Protein AF-A0A0D6EQM5-F1 (afdb_monomer)

Sequence (135 aa):
MRLTLDVRPPLPPLACYARQADRFPFVVQINTDLLDLQKETSFSLALASSLEADSGAKEAGAGAGAGGWRADIEGGLADDWEYVMYGKVYKFDEGTADDVTAYVSFGGLLMALTGSYRHVSGITVGEYIYLLVRR

Secondary structure (DSSP, 8-state):
--EE---PSSPPTTEEEE---SSS-EEEEEETTTS---TT-EEEEEEES--S-S--------STTTSPPPS--TTSGGGG-SEEEEEEEEEEEE-SSSEEEEEEEETTEEEEEEEEHHHHTT--TT-EEEEEEE-

InterPro domains:
  IPR005570 DNA-directed RNA polymerases I, II, and III subunit RPABC3 [PF03870] (23-135)
  IPR005570 DNA-directed RNA polymerases I, II, and III subunit RPABC3 [PIRSF000779] (26-135)
  IPR005570 DNA-directed RNA polymerases I, II, and III subunit RPABC3 [PTHR10917] (26-135)
  IPR005570 DNA-directed RNA polymerases I, II, and III subunit RPABC3 [SM00658] (1-135)
  IPR012340 Nucleic acid-binding, OB-fold [G3DSA:2.40.50.140] (14-135)
  IPR012340 Nucleic acid-binding, OB-fold [SSF50249] (18-135)

Mean predicted aligned error: 10.74 Å

Structure (mmCIF, N/CA/C/O backbone):
data_AF-A0A0D6EQM5-F1
#
_entry.id   AF-A0A0D6EQM5-F1
#
loop_
_atom_site.group_PDB
_atom_site.id
_atom_site.type_symbol
_atom_site.label_atom_id
_atom_site.label_alt_id
_atom_site.label_comp_id
_atom_site.label_asym_id
_atom_site.label_entity_id
_atom_site.label_seq_id
_atom_site.pdbx_PDB_ins_code
_atom_site.Cartn_x
_atom_site.Cartn_y
_atom_site.Cartn_z
_atom_site.occupancy
_atom_site.B_iso_or_equiv
_atom_site.auth_seq_id
_atom_site.auth_comp_id
_atom_site.auth_asym_id
_atom_site.auth_atom_id
_atom_site.pdbx_PDB_model_num
ATOM 1 N N . MET A 1 1 ? -9.637 -0.431 -10.054 1.00 48.91 1 MET A N 1
ATOM 2 C CA . MET A 1 1 ? -10.097 0.789 -9.351 1.00 48.91 1 MET A CA 1
ATOM 3 C C . MET A 1 1 ? -9.224 1.931 -9.850 1.00 48.91 1 MET A C 1
ATOM 5 O O . MET A 1 1 ? -8.016 1.767 -9.809 1.00 48.91 1 MET A O 1
ATOM 9 N N . ARG A 1 2 ? -9.789 3.002 -10.423 1.00 49.09 2 ARG A N 1
ATOM 10 C CA . ARG A 1 2 ? -8.999 4.118 -10.977 1.00 49.09 2 ARG A CA 1
ATOM 11 C C . ARG A 1 2 ? -8.693 5.102 -9.851 1.00 49.09 2 ARG A C 1
ATOM 13 O O . ARG A 1 2 ? -9.634 5.583 -9.223 1.00 49.09 2 ARG A O 1
ATOM 20 N N . LEU A 1 3 ? -7.415 5.339 -9.573 1.00 56.06 3 LEU A N 1
ATOM 21 C CA . LEU A 1 3 ? -6.961 6.164 -8.453 1.00 56.06 3 LEU A CA 1
ATOM 22 C C . LEU A 1 3 ? -6.331 7.452 -8.973 1.00 56.06 3 LEU A C 1
ATOM 24 O O . LEU A 1 3 ? -5.662 7.428 -10.005 1.00 56.06 3 LEU A O 1
ATOM 28 N N . THR A 1 4 ? -6.548 8.559 -8.266 1.00 54.56 4 THR A N 1
ATOM 29 C CA . THR A 1 4 ? -5.945 9.857 -8.597 1.00 54.56 4 THR A CA 1
ATOM 30 C C . THR A 1 4 ? -4.813 10.152 -7.616 1.00 54.56 4 THR A C 1
ATOM 32 O O . THR A 1 4 ? -5.006 10.091 -6.405 1.00 54.56 4 THR A O 1
ATOM 35 N N . LEU A 1 5 ? -3.619 10.456 -8.124 1.00 56.12 5 LEU A N 1
ATOM 36 C CA . LEU A 1 5 ? -2.437 10.769 -7.318 1.00 56.12 5 LEU A CA 1
ATOM 37 C C . LEU A 1 5 ? -2.449 12.246 -6.859 1.00 56.12 5 LEU A C 1
ATOM 39 O O . LEU A 1 5 ? -2.320 13.140 -7.694 1.00 56.12 5 LEU A O 1
ATOM 43 N N . ASP A 1 6 ? -2.549 12.511 -5.550 1.00 56.56 6 ASP A N 1
ATOM 44 C CA . ASP A 1 6 ? -2.337 13.845 -4.947 1.00 56.56 6 ASP A CA 1
ATOM 45 C C . ASP A 1 6 ? -0.972 13.909 -4.241 1.00 56.56 6 ASP A C 1
ATOM 47 O O . ASP A 1 6 ? -0.800 13.361 -3.152 1.00 56.56 6 ASP A O 1
ATOM 51 N N . VAL A 1 7 ? 0.004 14.580 -4.860 1.00 55.81 7 VAL A N 1
ATOM 52 C CA . VAL A 1 7 ? 1.376 14.714 -4.340 1.00 55.81 7 VAL A CA 1
ATOM 53 C C . VAL A 1 7 ? 1.489 15.988 -3.494 1.00 55.81 7 VAL A C 1
ATOM 55 O O . VAL A 1 7 ? 1.614 17.087 -4.043 1.00 55.81 7 VAL A O 1
ATOM 58 N N . ARG A 1 8 ? 1.501 15.860 -2.158 1.00 49.28 8 ARG A N 1
ATOM 59 C CA . ARG A 1 8 ? 1.702 16.999 -1.236 1.00 49.28 8 ARG A CA 1
ATOM 60 C C . ARG A 1 8 ? 3.158 17.155 -0.767 1.00 49.28 8 ARG A C 1
ATOM 62 O O . ARG A 1 8 ? 3.732 16.182 -0.291 1.00 49.28 8 ARG A O 1
ATOM 69 N N . PRO A 1 9 ? 3.742 18.368 -0.799 1.00 46.88 9 PRO A N 1
ATOM 70 C CA . PRO A 1 9 ? 4.984 18.686 -0.082 1.00 46.88 9 PRO A CA 1
ATOM 71 C C . PRO A 1 9 ? 4.736 18.875 1.436 1.00 46.88 9 PRO A C 1
ATOM 73 O O . PRO A 1 9 ? 3.603 19.191 1.811 1.00 46.88 9 PRO A O 1
ATOM 76 N N . PRO A 1 10 ? 5.753 18.763 2.323 1.00 49.53 10 PRO A N 1
ATOM 77 C CA . PRO A 1 10 ? 7.165 18.463 2.071 1.00 49.53 10 PRO A CA 1
ATOM 78 C C . PRO A 1 10 ? 7.443 16.950 2.138 1.00 49.53 10 PRO A C 1
ATOM 80 O O . PRO A 1 10 ? 7.131 16.291 3.128 1.00 49.53 10 PRO A O 1
ATOM 83 N N . LEU A 1 11 ? 8.030 16.399 1.076 1.00 53.75 11 LEU A N 1
ATOM 84 C CA . LEU A 1 11 ? 8.357 14.975 0.968 1.00 53.75 11 LEU A CA 1
ATOM 85 C C . LEU A 1 11 ? 9.796 14.720 1.454 1.00 53.75 11 LEU A C 1
ATOM 87 O O . LEU A 1 11 ? 10.673 15.545 1.181 1.00 53.75 11 LEU A O 1
ATOM 91 N N . PRO A 1 12 ? 10.091 13.583 2.109 1.00 55.38 12 PRO A N 1
ATOM 92 C CA . PRO A 1 12 ? 11.442 13.035 2.068 1.00 55.38 12 PRO A CA 1
ATOM 93 C C . PRO A 1 12 ? 11.791 12.681 0.606 1.00 55.38 12 PRO A C 1
ATOM 95 O O . PRO A 1 12 ? 10.894 12.329 -0.160 1.00 55.38 12 PRO A O 1
ATOM 98 N N . PRO A 1 13 ? 13.069 12.756 0.199 1.00 54.91 13 PRO A N 1
ATOM 99 C CA . PRO A 1 13 ? 13.483 12.811 -1.211 1.00 54.91 13 PRO A CA 1
ATOM 100 C C . PRO A 1 13 ? 13.124 11.597 -2.086 1.00 54.91 13 PRO A C 1
ATOM 102 O O . PRO A 1 13 ? 13.361 11.656 -3.282 1.00 54.91 13 PRO A O 1
ATOM 105 N N . LEU A 1 14 ? 12.566 10.521 -1.523 1.00 55.94 14 LEU A N 1
ATOM 106 C CA . LEU A 1 14 ? 12.370 9.236 -2.206 1.00 55.94 14 LEU A CA 1
ATOM 107 C C . LEU A 1 14 ? 10.961 8.650 -2.049 1.00 55.94 14 LEU A C 1
ATOM 109 O O . LEU A 1 14 ? 10.739 7.508 -2.435 1.00 55.94 14 LEU A O 1
ATOM 113 N N . ALA A 1 15 ? 10.016 9.370 -1.436 1.00 58.66 15 ALA A N 1
ATOM 114 C CA . ALA A 1 15 ? 8.678 8.838 -1.192 1.00 58.66 15 ALA A CA 1
ATOM 115 C C . ALA A 1 15 ? 7.598 9.783 -1.716 1.00 58.66 15 ALA A C 1
ATOM 117 O O . ALA A 1 15 ? 7.441 10.887 -1.200 1.00 58.66 15 ALA A O 1
ATOM 118 N N . CYS A 1 16 ? 6.809 9.325 -2.686 1.00 61.88 16 CYS A N 1
ATOM 119 C CA . CYS A 1 16 ? 5.569 9.992 -3.083 1.00 61.88 16 CYS A CA 1
ATOM 120 C C . CYS A 1 16 ? 4.411 9.559 -2.189 1.00 61.88 16 CYS A C 1
ATOM 122 O O . CYS A 1 16 ? 4.291 8.380 -1.879 1.00 61.88 16 CYS A O 1
ATOM 124 N N . TYR A 1 17 ? 3.545 10.505 -1.826 1.00 65.44 17 TYR A N 1
ATOM 125 C CA . TYR A 1 17 ? 2.275 10.251 -1.150 1.00 65.44 17 TYR A CA 1
ATOM 126 C C . TYR A 1 17 ? 1.178 10.106 -2.208 1.00 65.44 17 TYR A C 1
ATOM 128 O O . TYR A 1 17 ? 0.974 11.025 -2.997 1.00 65.44 17 TYR A O 1
ATOM 136 N N . ALA A 1 18 ? 0.477 8.972 -2.235 1.00 63.81 18 ALA A N 1
ATOM 137 C CA . ALA A 1 18 ? -0.730 8.811 -3.045 1.00 63.81 18 ALA A CA 1
ATOM 138 C C . ALA A 1 18 ? -1.969 8.754 -2.152 1.00 63.81 18 ALA A C 1
ATOM 140 O O . ALA A 1 18 ? -1.966 8.025 -1.159 1.00 63.81 18 ALA A O 1
ATOM 141 N N . ARG A 1 19 ? -3.022 9.498 -2.520 1.00 65.31 19 ARG A N 1
ATOM 142 C CA . ARG A 1 19 ? -4.286 9.536 -1.780 1.00 65.3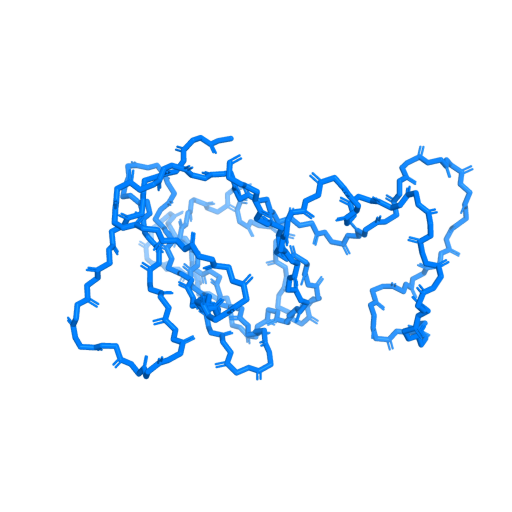1 19 ARG A CA 1
ATOM 143 C C . ARG A 1 19 ? -5.504 9.546 -2.681 1.00 65.31 19 ARG A C 1
ATOM 145 O O . ARG A 1 19 ? -5.699 10.466 -3.461 1.00 65.31 19 ARG A O 1
ATOM 152 N N . GLN A 1 20 ? -6.393 8.594 -2.434 1.00 69.44 20 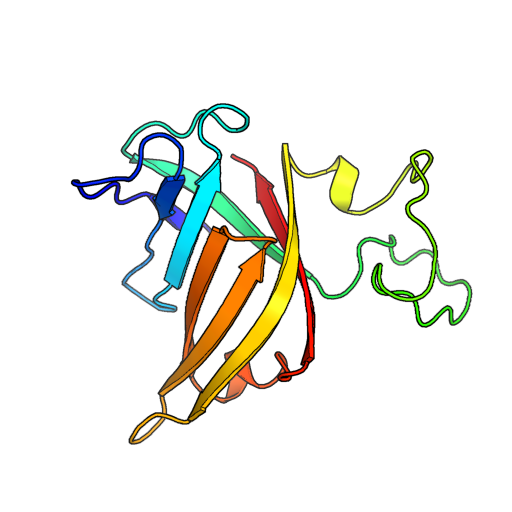GLN A N 1
ATOM 153 C CA . GLN A 1 20 ? -7.789 8.656 -2.857 1.00 69.44 20 GLN A CA 1
ATOM 1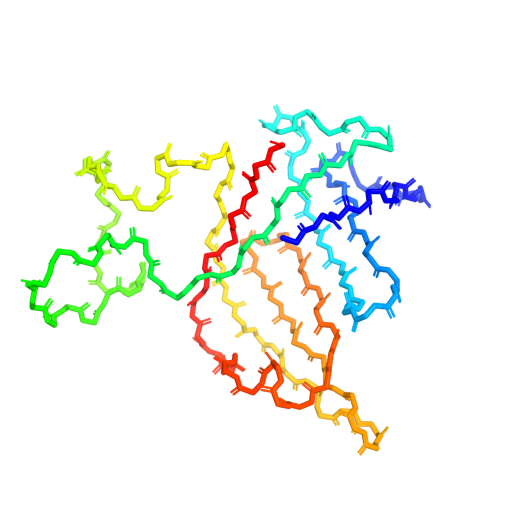54 C C . GLN A 1 20 ? -8.625 9.242 -1.711 1.00 69.44 20 GLN A C 1
ATOM 156 O O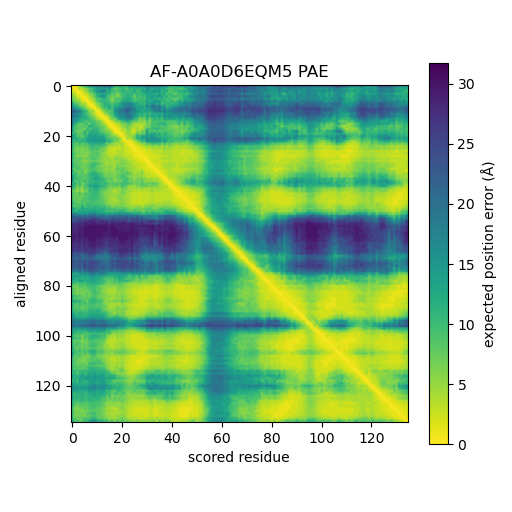 . GLN A 1 20 ? -8.347 8.928 -0.563 1.00 69.44 20 GLN A O 1
ATOM 161 N N . ALA A 1 21 ? -9.615 10.102 -1.969 1.00 60.88 21 ALA A N 1
ATOM 162 C CA . ALA A 1 21 ? -10.436 10.703 -0.902 1.00 60.88 21 ALA A CA 1
ATOM 163 C C . ALA A 1 21 ? -11.889 10.194 -0.854 1.00 60.88 21 ALA A C 1
ATOM 165 O O . ALA A 1 21 ? -12.494 10.231 0.210 1.00 60.88 21 ALA A O 1
ATOM 166 N N . ASP A 1 22 ? -12.436 9.702 -1.971 1.00 62.66 22 ASP A N 1
ATOM 167 C CA . ASP A 1 22 ? -13.894 9.550 -2.104 1.00 62.66 22 ASP A CA 1
ATOM 168 C C . ASP A 1 22 ? -14.506 8.345 -1.385 1.00 62.66 22 ASP A C 1
ATOM 170 O O . ASP A 1 22 ? -15.567 8.467 -0.782 1.00 62.66 22 ASP A O 1
ATOM 174 N N . ARG A 1 23 ? -13.903 7.154 -1.503 1.00 63.66 23 ARG A N 1
ATOM 175 C CA . ARG A 1 23 ? -14.557 5.907 -1.053 1.00 63.66 23 ARG A CA 1
ATOM 176 C C . ARG A 1 23 ? -13.702 5.063 -0.114 1.00 63.66 23 ARG A C 1
ATOM 178 O O . ARG A 1 23 ? -14.234 4.455 0.802 1.00 63.66 23 ARG A O 1
ATOM 185 N N . PHE A 1 24 ? -12.391 5.056 -0.333 1.00 72.12 24 PHE A N 1
ATOM 186 C CA . PHE A 1 24 ? -11.414 4.373 0.512 1.00 72.12 24 PHE A CA 1
ATOM 187 C C . PHE A 1 24 ? -10.194 5.274 0.649 1.00 72.12 24 PHE A C 1
ATOM 189 O O . PHE A 1 24 ? -9.325 5.256 -0.231 1.00 72.12 24 PHE A O 1
ATOM 196 N N . PRO A 1 25 ? -10.170 6.139 1.676 1.00 77.81 25 PRO A N 1
ATOM 197 C CA . PRO A 1 25 ? -9.022 6.976 1.920 1.00 77.81 25 PRO A CA 1
ATOM 198 C C . PRO A 1 25 ? -7.791 6.136 2.205 1.00 77.81 25 PRO A C 1
ATOM 200 O O . PRO A 1 25 ? -7.763 5.359 3.150 1.00 77.81 25 PRO A O 1
ATOM 203 N N . PHE A 1 26 ? -6.753 6.309 1.399 1.00 81.62 26 PHE A N 1
ATOM 204 C CA . PHE A 1 26 ? -5.466 5.691 1.678 1.00 81.62 26 PHE A CA 1
ATOM 205 C C . PHE A 1 26 ? -4.334 6.679 1.483 1.00 81.62 26 PHE A C 1
ATOM 207 O O . PHE A 1 26 ? -4.494 7.742 0.887 1.00 81.62 26 PHE A O 1
ATOM 214 N N . VAL A 1 27 ? -3.200 6.293 2.034 1.00 84.50 27 VAL A N 1
ATOM 215 C CA . VAL A 1 27 ? -1.923 6.977 1.999 1.00 84.50 27 VAL A CA 1
ATOM 216 C C . VAL A 1 27 ? -0.881 5.911 1.786 1.00 84.50 27 VAL A C 1
ATOM 218 O O . VAL A 1 27 ? -0.826 4.986 2.585 1.00 84.50 27 VAL A O 1
ATOM 221 N N . VAL A 1 28 ? -0.029 6.044 0.781 1.00 85.75 28 VAL A N 1
ATOM 222 C CA . VAL A 1 28 ? 1.118 5.146 0.594 1.00 85.75 28 VAL A CA 1
ATOM 223 C C . VAL A 1 28 ? 2.346 5.939 0.194 1.00 85.75 28 VAL A C 1
ATOM 225 O O . VAL A 1 28 ? 2.225 6.920 -0.538 1.00 85.75 28 VAL A O 1
ATOM 228 N N . GLN A 1 29 ? 3.501 5.500 0.687 1.00 85.00 29 GLN A N 1
ATOM 229 C CA . GLN A 1 29 ? 4.821 5.939 0.259 1.00 85.00 29 GLN A CA 1
ATOM 230 C C . GLN A 1 29 ? 5.357 5.020 -0.844 1.00 85.00 29 GLN A C 1
ATOM 232 O O . GLN A 1 29 ? 5.441 3.811 -0.644 1.00 85.00 29 GLN A O 1
ATOM 237 N N . ILE A 1 30 ? 5.724 5.591 -1.992 1.00 83.56 30 ILE A N 1
ATOM 238 C CA . ILE A 1 30 ? 6.255 4.853 -3.152 1.00 83.56 30 ILE A CA 1
ATOM 239 C C . ILE A 1 30 ? 7.621 5.413 -3.539 1.00 83.56 30 ILE A C 1
ATOM 241 O O . ILE A 1 30 ? 7.789 6.634 -3.551 1.00 83.56 30 ILE A O 1
ATOM 245 N N . ASN A 1 31 ? 8.558 4.528 -3.892 1.00 85.00 31 ASN A N 1
ATOM 246 C CA . ASN A 1 31 ? 9.854 4.925 -4.435 1.00 85.00 31 ASN A CA 1
ATOM 247 C C . ASN A 1 31 ? 9.707 5.470 -5.864 1.00 85.00 31 ASN A C 1
ATOM 249 O O . ASN A 1 31 ? 9.464 4.714 -6.804 1.00 85.00 31 ASN A O 1
ATOM 253 N N . THR A 1 32 ? 9.878 6.781 -6.011 1.00 78.31 32 THR A N 1
ATOM 254 C CA . THR A 1 32 ? 9.739 7.494 -7.286 1.00 78.31 32 THR A CA 1
ATOM 255 C C . THR A 1 32 ? 10.870 7.245 -8.267 1.00 78.31 32 THR A C 1
ATOM 257 O O . THR A 1 32 ? 10.650 7.398 -9.458 1.00 78.31 32 THR A O 1
ATOM 260 N N . ASP A 1 33 ? 12.051 6.839 -7.798 1.00 81.56 33 ASP A N 1
ATOM 261 C CA . ASP A 1 33 ? 13.191 6.557 -8.680 1.00 81.56 33 ASP A CA 1
ATOM 262 C C . ASP A 1 33 ? 12.976 5.261 -9.475 1.00 81.56 33 ASP A C 1
ATOM 264 O O . ASP A 1 33 ? 13.580 5.057 -10.525 1.00 81.56 33 ASP A O 1
ATOM 268 N N . LEU A 1 34 ? 12.128 4.366 -8.952 1.00 84.44 34 LEU A N 1
ATOM 269 C CA . LEU A 1 34 ? 11.759 3.103 -9.595 1.00 84.44 34 LEU A CA 1
ATOM 270 C C . LEU A 1 34 ? 10.440 3.206 -10.363 1.00 84.44 34 LEU A C 1
ATOM 272 O O . LEU A 1 34 ? 10.267 2.519 -11.367 1.00 84.44 34 LEU A O 1
ATOM 276 N N . LEU A 1 35 ? 9.508 4.034 -9.883 1.00 83.06 35 LEU A N 1
ATOM 277 C CA . LEU A 1 35 ? 8.209 4.241 -10.508 1.00 83.06 35 LEU A CA 1
ATOM 278 C C . LEU A 1 35 ? 7.957 5.734 -10.736 1.00 83.06 35 LEU A C 1
ATOM 280 O O . LEU A 1 35 ? 7.554 6.464 -9.825 1.00 83.06 35 LEU A O 1
ATOM 284 N N . ASP A 1 36 ? 8.129 6.157 -11.988 1.00 78.94 36 ASP A N 1
ATOM 285 C CA . ASP A 1 36 ? 7.887 7.529 -12.434 1.00 78.94 36 ASP A CA 1
ATOM 286 C C . ASP A 1 36 ? 6.385 7.869 -12.415 1.00 78.94 36 ASP A C 1
ATOM 288 O O . ASP A 1 36 ? 5.651 7.703 -13.398 1.00 78.94 36 ASP A O 1
ATOM 292 N N . LEU A 1 37 ? 5.918 8.383 -11.276 1.00 74.31 37 LEU A N 1
ATOM 293 C CA . LEU A 1 37 ? 4.562 8.898 -11.100 1.00 74.31 37 LEU A CA 1
ATOM 294 C C . LEU A 1 37 ? 4.551 10.424 -11.255 1.00 74.31 37 LEU A C 1
ATOM 296 O O . LEU A 1 37 ? 5.018 11.158 -10.384 1.00 74.31 37 LEU A O 1
ATOM 300 N N . GLN A 1 38 ? 3.976 10.921 -12.355 1.00 70.50 38 GLN A N 1
ATOM 301 C CA . GLN A 1 38 ? 3.739 12.356 -12.527 1.00 70.50 38 GLN A CA 1
ATOM 302 C C . GLN A 1 38 ? 2.499 12.798 -11.739 1.00 70.50 38 GLN A C 1
ATOM 304 O O . GLN A 1 38 ? 1.569 12.012 -11.524 1.00 70.50 38 GLN A O 1
ATOM 309 N N . LYS A 1 39 ? 2.448 14.076 -11.345 1.00 67.88 39 LYS A N 1
ATOM 310 C CA . LYS A 1 39 ? 1.232 14.675 -10.771 1.00 67.88 39 LYS A CA 1
ATOM 311 C C . LYS A 1 39 ? 0.048 14.432 -11.711 1.00 67.88 39 LYS A C 1
ATOM 313 O O . LYS A 1 39 ? 0.211 14.534 -12.920 1.00 67.88 39 LYS A O 1
ATOM 318 N N . GLU A 1 40 ? -1.108 14.092 -11.140 1.00 66.88 40 GLU A N 1
ATOM 319 C CA . GLU A 1 40 ? -2.351 13.798 -11.878 1.00 66.88 40 GLU A CA 1
ATOM 320 C C . GLU A 1 40 ? -2.330 12.515 -12.733 1.00 66.88 40 GLU A C 1
ATOM 322 O O . GLU A 1 40 ? -3.291 12.233 -13.450 1.00 66.88 40 GLU A O 1
ATOM 327 N N . THR A 1 41 ? -1.292 11.677 -12.621 1.00 70.25 41 THR A N 1
ATOM 328 C CA . THR A 1 41 ? -1.297 10.352 -13.261 1.00 70.25 41 THR A CA 1
ATOM 329 C C . THR A 1 41 ? -2.312 9.453 -12.567 1.00 70.25 41 THR A C 1
ATOM 331 O O . THR A 1 41 ? -2.282 9.295 -11.343 1.00 70.25 41 THR A O 1
ATOM 334 N N . SER A 1 42 ? -3.204 8.841 -13.346 1.00 73.50 42 SER A N 1
ATOM 335 C CA . SER A 1 42 ? -4.038 7.758 -12.837 1.00 73.50 42 SER A CA 1
ATOM 336 C C . SER A 1 42 ? -3.279 6.446 -12.900 1.00 73.50 42 SER A C 1
ATOM 338 O O . SER A 1 42 ? -2.676 6.157 -13.926 1.00 73.50 42 SER A O 1
ATOM 340 N N . PHE A 1 43 ? -3.357 5.657 -11.837 1.00 80.00 43 PHE A N 1
ATOM 341 C CA . PHE A 1 43 ? -2.798 4.313 -11.780 1.00 80.00 43 PHE A CA 1
ATOM 342 C C . PHE A 1 43 ? -3.798 3.368 -11.106 1.00 80.00 43 PHE A C 1
ATOM 344 O O . PHE A 1 43 ? -4.759 3.791 -10.448 1.00 80.00 43 PHE A O 1
ATOM 351 N N . SER A 1 44 ? -3.582 2.076 -11.296 1.00 83.38 44 SER A N 1
ATOM 352 C CA . SER A 1 44 ? -4.253 0.992 -10.593 1.00 83.38 44 SER A CA 1
ATOM 353 C C . SER A 1 44 ? -3.379 0.512 -9.439 1.00 83.38 44 SER A C 1
ATOM 355 O O . SER A 1 44 ? -2.171 0.344 -9.591 1.00 83.38 44 SER A O 1
ATOM 357 N N . LEU A 1 45 ? -4.005 0.267 -8.290 1.00 84.38 45 LEU A N 1
ATOM 358 C CA . LEU A 1 45 ? -3.378 -0.344 -7.121 1.00 84.38 45 LEU A CA 1
ATOM 359 C C . LEU A 1 45 ? -4.202 -1.552 -6.694 1.00 84.38 45 LEU A C 1
ATOM 361 O O . LEU A 1 45 ? -5.436 -1.474 -6.652 1.00 84.38 45 LEU A O 1
ATOM 365 N N . ALA A 1 46 ? -3.521 -2.640 -6.359 1.00 85.56 46 ALA A N 1
ATOM 366 C CA . ALA A 1 46 ? -4.113 -3.819 -5.747 1.00 85.56 46 ALA A CA 1
ATOM 367 C C . ALA A 1 46 ? -3.308 -4.251 -4.517 1.00 85.56 46 ALA A C 1
ATOM 369 O O . ALA A 1 46 ? -2.097 -4.048 -4.439 1.00 85.56 46 ALA A O 1
ATOM 370 N N . LEU A 1 47 ? -4.010 -4.849 -3.557 1.00 85.31 47 LEU A N 1
ATOM 371 C CA . LEU A 1 47 ? -3.414 -5.539 -2.420 1.00 85.31 47 LEU A CA 1
ATOM 372 C C . LEU A 1 47 ? -3.687 -7.032 -2.578 1.00 85.31 47 LEU A C 1
ATOM 374 O O . LEU A 1 47 ? -4.818 -7.416 -2.877 1.00 85.31 47 LEU A O 1
ATOM 378 N N . ALA A 1 48 ? -2.666 -7.856 -2.373 1.00 85.12 48 ALA A N 1
ATOM 379 C CA . ALA A 1 48 ? -2.766 -9.307 -2.464 1.00 85.12 48 ALA A CA 1
ATOM 380 C C . ALA A 1 48 ? -2.041 -9.973 -1.290 1.00 85.12 48 ALA A C 1
ATOM 382 O O . ALA A 1 48 ? -1.030 -9.467 -0.808 1.00 85.12 48 ALA A O 1
ATOM 383 N N . SER A 1 49 ? -2.538 -11.118 -0.826 1.00 82.31 49 SER A N 1
ATOM 384 C CA . SER A 1 49 ? -1.860 -11.944 0.186 1.00 82.31 49 SER A CA 1
ATOM 385 C C . SER A 1 49 ? -0.890 -12.961 -0.432 1.00 82.31 49 SER A C 1
ATOM 387 O O . SER A 1 49 ? 0.023 -13.426 0.247 1.00 82.31 49 SER A O 1
ATOM 389 N N . SER A 1 50 ? -1.052 -13.274 -1.723 1.00 80.25 50 SER A N 1
ATOM 390 C CA . SER A 1 50 ? -0.196 -14.178 -2.499 1.00 80.25 50 SER A CA 1
ATOM 391 C C . SER A 1 50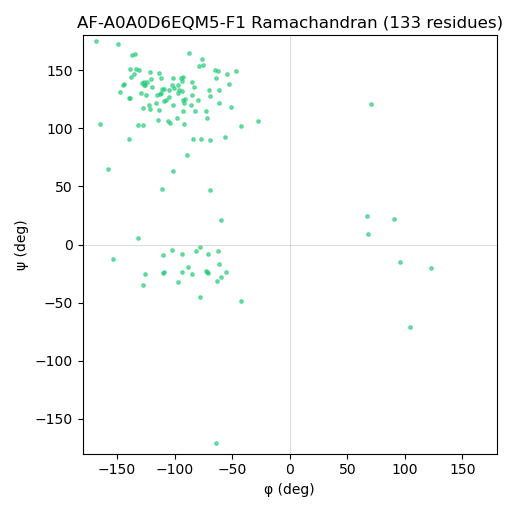 ? 0.059 -13.622 -3.904 1.00 80.25 50 SER A C 1
ATOM 393 O O . SER A 1 50 ? -0.770 -12.887 -4.440 1.00 80.25 50 SER A O 1
ATOM 395 N N . LEU A 1 51 ? 1.211 -13.973 -4.480 1.00 75.38 51 LEU A N 1
ATOM 396 C CA . LEU A 1 51 ? 1.598 -13.657 -5.862 1.00 75.38 51 LEU A CA 1
ATOM 397 C C . LEU A 1 51 ? 1.451 -14.854 -6.812 1.00 75.38 51 LEU A C 1
ATOM 399 O O . LEU A 1 51 ? 1.686 -14.706 -8.010 1.00 75.38 51 LEU A O 1
ATOM 403 N N . GLU A 1 52 ? 1.100 -16.034 -6.299 1.00 72.38 52 GLU A N 1
ATOM 404 C CA . GLU A 1 52 ? 0.937 -17.226 -7.130 1.00 72.38 52 GLU A CA 1
ATOM 405 C C . GLU A 1 52 ? -0.306 -17.090 -8.017 1.00 72.38 52 GLU A C 1
ATOM 407 O O . GLU A 1 52 ? -1.377 -16.687 -7.556 1.00 72.38 52 GLU A O 1
ATOM 412 N N . ALA A 1 53 ? -0.158 -17.409 -9.305 1.00 56.97 53 ALA A N 1
ATOM 413 C CA . ALA A 1 53 ? -1.299 -17.561 -10.194 1.00 56.97 53 ALA A CA 1
ATOM 414 C C . ALA A 1 53 ? -2.142 -18.751 -9.713 1.00 56.97 53 ALA A C 1
ATOM 416 O O . ALA A 1 53 ? -1.594 -19.752 -9.255 1.00 56.97 53 ALA A O 1
ATOM 417 N N . ASP A 1 54 ? -3.467 -18.651 -9.826 1.00 50.97 54 ASP A N 1
ATOM 418 C CA . ASP A 1 54 ? -4.446 -19.670 -9.410 1.00 50.97 54 ASP A CA 1
ATOM 419 C C . ASP A 1 54 ? -4.402 -20.931 -10.311 1.00 50.97 54 ASP A C 1
ATOM 421 O O . ASP A 1 54 ? -5.408 -21.423 -10.819 1.00 50.97 54 ASP A O 1
ATOM 425 N N . SER A 1 55 ? -3.208 -21.454 -10.589 1.00 42.44 55 SER A N 1
ATOM 426 C CA . SER A 1 55 ? -2.998 -22.782 -11.140 1.00 42.44 55 SER A CA 1
ATOM 427 C C . SER A 1 55 ? -3.002 -23.755 -9.970 1.00 42.44 55 SER A C 1
ATOM 429 O O . SER A 1 55 ? -1.971 -23.973 -9.338 1.00 42.44 55 SER A O 1
ATOM 431 N N . GLY A 1 56 ? -4.180 -24.291 -9.641 1.00 43.16 56 GLY A N 1
ATOM 432 C CA . GLY A 1 56 ? -4.389 -25.171 -8.494 1.00 43.16 56 GLY A CA 1
ATOM 433 C C . GLY A 1 56 ? -3.285 -26.217 -8.307 1.00 43.16 56 GLY A C 1
ATOM 434 O O . GLY A 1 56 ? -3.272 -27.245 -8.978 1.00 43.16 56 GLY A O 1
ATOM 435 N N . ALA A 1 57 ? -2.379 -25.971 -7.361 1.00 35.78 57 ALA A N 1
ATOM 436 C CA . ALA A 1 57 ? -1.447 -26.957 -6.840 1.00 35.78 57 ALA A CA 1
ATOM 437 C C . ALA A 1 57 ? -0.808 -26.471 -5.531 1.00 35.78 57 ALA A C 1
ATOM 439 O O . ALA A 1 57 ? 0.174 -25.746 -5.532 1.00 35.78 57 ALA A O 1
ATOM 440 N N . LYS A 1 58 ? -1.325 -27.053 -4.444 1.00 34.69 58 LYS A N 1
ATOM 441 C CA . LYS A 1 58 ? -0.685 -27.305 -3.145 1.00 34.69 58 LYS A CA 1
ATOM 442 C C . LYS A 1 58 ? -0.402 -26.109 -2.243 1.00 34.69 58 LYS A C 1
ATOM 444 O O . LYS A 1 58 ? 0.423 -25.255 -2.518 1.00 34.69 58 LYS A O 1
ATOM 449 N N . GLU A 1 59 ? -1.012 -26.217 -1.062 1.00 44.25 59 GLU A N 1
ATOM 450 C CA . GLU A 1 59 ? -0.521 -25.674 0.197 1.00 44.25 59 GLU A CA 1
ATOM 451 C C . GLU A 1 59 ? 1.007 -25.549 0.220 1.00 44.25 59 GLU A C 1
ATOM 453 O O . GLU A 1 59 ? 1.743 -26.523 0.393 1.00 44.25 59 GLU A O 1
ATOM 458 N N . ALA A 1 60 ? 1.477 -24.319 0.121 1.00 36.34 60 ALA A N 1
ATOM 459 C CA . ALA A 1 60 ? 2.678 -23.897 0.796 1.00 36.34 60 ALA A CA 1
ATOM 460 C C . ALA A 1 60 ? 2.313 -22.587 1.478 1.00 36.34 60 ALA A C 1
ATOM 462 O O . ALA A 1 60 ? 2.185 -21.544 0.844 1.00 36.34 60 ALA A O 1
ATOM 463 N N . GLY A 1 61 ? 2.092 -22.655 2.791 1.00 37.34 61 GLY A N 1
ATOM 464 C CA . GLY A 1 61 ? 2.123 -21.472 3.634 1.00 37.34 61 GLY A CA 1
ATOM 465 C C . GLY A 1 61 ? 3.481 -20.806 3.454 1.00 37.34 61 GLY A C 1
ATOM 466 O O . GLY A 1 61 ? 4.453 -21.192 4.092 1.00 37.34 61 GLY A O 1
ATOM 467 N N . ALA A 1 62 ? 3.555 -19.867 2.521 1.00 37.97 62 ALA A N 1
ATOM 468 C CA . ALA A 1 62 ? 4.745 -19.111 2.202 1.00 37.97 62 ALA A CA 1
ATOM 469 C C . ALA A 1 62 ? 4.339 -17.801 1.521 1.00 37.97 62 ALA A C 1
ATOM 471 O O . ALA A 1 62 ? 4.758 -17.481 0.414 1.00 37.97 62 ALA A O 1
ATOM 472 N N . GLY A 1 63 ? 3.648 -16.944 2.284 1.00 40.97 63 GLY A N 1
ATOM 473 C CA . GLY A 1 63 ? 4.079 -15.544 2.264 1.00 40.97 63 GLY A CA 1
ATOM 474 C C . GLY A 1 63 ? 5.606 -15.524 2.425 1.00 40.97 63 GLY A C 1
ATOM 475 O O . GLY A 1 63 ? 6.159 -16.439 3.049 1.00 40.97 63 GLY A O 1
ATOM 476 N N . ALA A 1 64 ? 6.308 -14.542 1.863 1.00 48.97 64 ALA A N 1
ATOM 477 C CA . ALA A 1 64 ? 7.776 -14.484 1.826 1.00 48.97 64 ALA A CA 1
ATOM 478 C C . ALA A 1 64 ? 8.495 -14.471 3.211 1.00 48.97 64 ALA A C 1
ATOM 480 O O . ALA A 1 64 ? 9.639 -14.044 3.324 1.00 48.97 64 ALA A O 1
ATOM 481 N N . GLY A 1 65 ? 7.839 -14.925 4.286 1.00 42.38 65 GLY A N 1
ATOM 482 C CA . GLY A 1 65 ? 8.414 -15.363 5.553 1.00 42.38 65 GLY A CA 1
ATOM 483 C C . GLY A 1 65 ? 8.694 -16.873 5.709 1.00 42.38 65 GLY A C 1
ATOM 484 O O . GLY A 1 65 ? 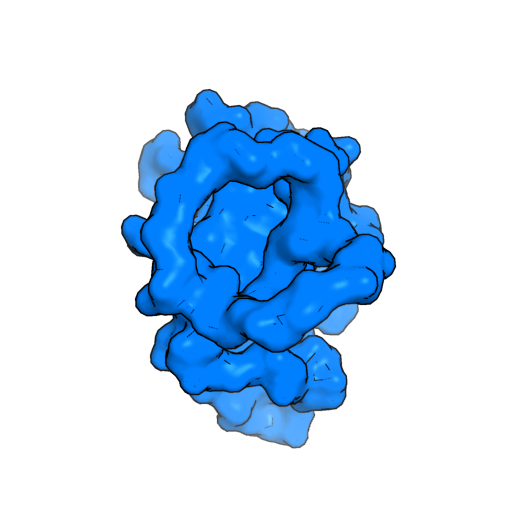9.333 -17.213 6.699 1.00 42.38 65 GLY A O 1
ATOM 485 N N . ALA A 1 66 ? 8.275 -17.778 4.806 1.00 46.81 66 ALA A N 1
ATOM 486 C CA . ALA A 1 66 ? 8.541 -19.231 4.964 1.00 46.81 66 ALA A CA 1
ATOM 487 C C . ALA A 1 66 ? 9.250 -19.915 3.776 1.00 46.81 66 ALA A C 1
ATOM 489 O O . ALA A 1 66 ? 9.955 -20.905 3.970 1.00 46.81 66 ALA A O 1
ATOM 490 N N . GLY A 1 67 ? 9.127 -19.375 2.563 1.00 47.69 67 GLY A N 1
ATOM 491 C CA . GLY A 1 67 ? 9.912 -19.780 1.396 1.00 47.69 67 GLY A CA 1
ATOM 492 C C . GLY A 1 67 ? 10.898 -18.673 1.051 1.00 47.69 67 GLY A C 1
ATOM 493 O O . GLY A 1 67 ? 10.490 -17.529 0.876 1.00 47.69 67 GLY A O 1
ATOM 494 N N . GLY A 1 68 ? 12.195 -18.985 0.997 1.00 52.22 68 GLY A N 1
ATOM 495 C CA . GLY A 1 68 ? 13.210 -18.014 0.584 1.00 52.22 68 GLY A CA 1
ATOM 496 C C . GLY A 1 68 ? 12.876 -17.401 -0.779 1.00 52.22 68 GLY A C 1
ATOM 497 O O . GLY A 1 68 ? 12.300 -18.075 -1.632 1.00 52.22 68 GLY A O 1
ATOM 498 N N . TRP A 1 69 ? 13.237 -16.129 -0.971 1.00 57.06 69 TRP A N 1
ATOM 499 C CA . TRP A 1 69 ? 13.024 -15.408 -2.226 1.00 57.06 69 TRP A CA 1
ATOM 500 C C . TRP A 1 69 ? 13.571 -16.215 -3.409 1.00 57.06 69 TRP A C 1
ATOM 502 O O . TRP A 1 69 ? 14.769 -16.504 -3.474 1.00 57.06 69 TRP A O 1
ATOM 512 N N . ARG A 1 70 ? 12.689 -16.594 -4.335 1.00 62.59 70 ARG A N 1
ATOM 513 C CA . ARG A 1 70 ? 13.065 -17.233 -5.596 1.00 62.59 70 ARG A CA 1
ATOM 514 C C . ARG A 1 70 ? 13.007 -16.163 -6.673 1.00 62.59 70 ARG A C 1
ATOM 516 O O . ARG A 1 70 ? 11.965 -15.566 -6.886 1.00 62.59 70 ARG A O 1
ATOM 523 N N . ALA A 1 71 ? 14.136 -15.918 -7.331 1.00 54.62 71 ALA A N 1
ATOM 524 C CA . ALA A 1 71 ? 14.213 -14.978 -8.450 1.00 54.62 71 ALA A CA 1
ATOM 525 C C . ALA A 1 71 ? 13.512 -15.498 -9.723 1.00 54.62 71 ALA A C 1
ATOM 527 O O . ALA A 1 71 ? 13.383 -14.755 -10.683 1.00 54.62 71 ALA A O 1
ATOM 528 N N . ASP A 1 72 ? 13.082 -16.762 -9.714 1.00 53.81 72 ASP A N 1
ATOM 529 C CA . ASP A 1 72 ? 12.535 -17.503 -10.852 1.00 53.81 72 ASP A CA 1
ATOM 530 C C . ASP A 1 72 ? 11.034 -17.782 -10.658 1.00 53.81 72 ASP A C 1
ATOM 532 O O . ASP A 1 72 ? 10.574 -18.921 -10.715 1.00 53.81 72 ASP A O 1
ATOM 536 N N . ILE A 1 73 ? 10.274 -16.748 -10.284 1.00 56.94 73 ILE A N 1
ATOM 537 C CA . ILE A 1 73 ? 8.807 -16.812 -10.271 1.00 56.94 73 ILE A CA 1
ATOM 538 C C . ILE A 1 73 ? 8.357 -16.365 -11.662 1.00 56.94 73 ILE A C 1
ATOM 540 O O . ILE A 1 73 ? 7.990 -15.216 -11.857 1.00 56.94 73 ILE A O 1
ATOM 544 N N . GLU A 1 74 ? 8.477 -17.258 -12.642 1.00 53.28 74 GLU A N 1
ATOM 545 C CA . GLU A 1 74 ? 7.931 -17.051 -13.984 1.00 53.28 74 GLU A CA 1
ATOM 546 C C . GLU A 1 74 ? 6.420 -17.349 -13.964 1.00 53.28 74 GLU A C 1
ATOM 548 O O . GLU A 1 74 ? 6.002 -18.440 -13.565 1.00 53.28 74 GLU A O 1
ATOM 553 N N . GLY A 1 75 ? 5.588 -16.392 -14.389 1.00 58.16 75 GLY A N 1
ATOM 554 C CA . GLY A 1 75 ? 4.138 -16.565 -14.540 1.00 58.16 75 GLY A CA 1
ATOM 555 C C . GLY A 1 75 ? 3.307 -16.216 -13.301 1.00 58.16 75 GLY A C 1
ATOM 556 O O . GLY A 1 75 ? 2.187 -16.710 -13.156 1.00 58.16 75 GLY A O 1
ATOM 557 N N . GLY A 1 76 ? 3.845 -15.397 -12.394 1.00 68.25 76 GLY A N 1
ATOM 558 C CA . GLY A 1 76 ? 3.134 -14.938 -11.198 1.00 68.25 76 GLY A CA 1
ATOM 559 C C . GLY A 1 76 ? 2.303 -13.678 -11.448 1.00 68.25 76 GLY A C 1
ATOM 560 O O . GLY A 1 76 ? 2.538 -12.937 -12.398 1.00 68.25 76 GLY A O 1
ATOM 561 N N . LEU A 1 77 ? 1.388 -13.359 -10.525 1.00 75.12 77 LEU A N 1
ATOM 562 C CA . LEU A 1 77 ? 0.634 -12.097 -10.550 1.00 75.12 77 LEU A CA 1
ATOM 563 C C . LEU A 1 77 ? 1.568 -10.876 -10.582 1.00 75.12 77 LEU A C 1
ATOM 565 O O . LEU A 1 77 ? 1.154 -9.821 -11.030 1.00 75.12 77 LEU A O 1
ATOM 569 N N . ALA A 1 78 ? 2.814 -10.997 -10.120 1.00 77.25 78 ALA A N 1
ATOM 570 C CA . ALA A 1 78 ? 3.799 -9.919 -10.164 1.00 77.25 78 ALA A CA 1
ATOM 571 C C . ALA A 1 78 ? 4.175 -9.478 -11.591 1.00 77.25 78 ALA A C 1
ATOM 573 O O . ALA A 1 78 ? 4.446 -8.296 -11.782 1.00 77.25 78 ALA A O 1
ATOM 574 N N . ASP A 1 79 ? 4.149 -10.382 -12.575 1.00 79.88 79 ASP A N 1
ATOM 575 C CA . ASP A 1 79 ? 4.612 -10.102 -13.944 1.00 79.88 79 ASP A CA 1
ATOM 576 C C . ASP A 1 79 ? 3.665 -9.158 -14.704 1.00 79.88 79 ASP A C 1
ATOM 578 O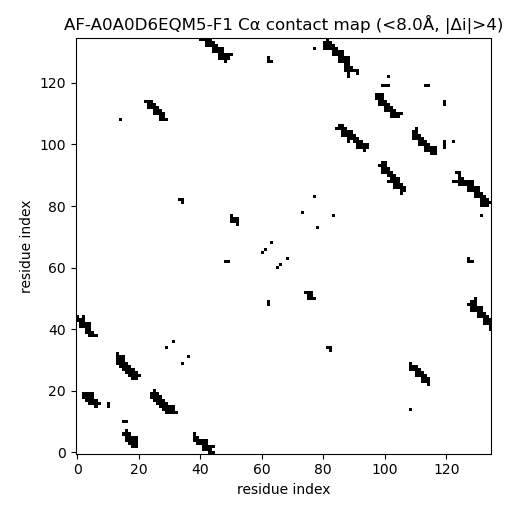 O . ASP A 1 79 ? 4.074 -8.437 -15.614 1.00 79.88 79 ASP A O 1
ATOM 582 N N . ASP A 1 80 ? 2.392 -9.119 -14.300 1.00 83.94 80 ASP A N 1
ATOM 583 C CA . ASP A 1 80 ? 1.360 -8.263 -14.894 1.00 83.94 80 ASP A CA 1
ATOM 584 C C . ASP A 1 80 ? 1.379 -6.814 -14.368 1.00 83.94 80 ASP A C 1
ATOM 586 O O . ASP A 1 80 ? 0.596 -5.969 -14.838 1.00 83.94 80 ASP A O 1
ATOM 590 N N . TRP A 1 81 ? 2.225 -6.527 -13.372 1.00 87.44 81 TRP A N 1
ATOM 591 C CA . TRP A 1 81 ? 2.282 -5.253 -12.655 1.00 87.44 81 TRP A CA 1
ATOM 592 C C . TRP A 1 81 ? 3.665 -4.607 -12.769 1.00 87.44 81 TRP A C 1
ATOM 594 O O . TRP A 1 81 ? 4.689 -5.269 -12.868 1.00 87.44 81 TRP A O 1
ATOM 604 N N . GLU A 1 82 ? 3.700 -3.275 -12.758 1.00 88.44 82 GLU A N 1
ATOM 605 C CA . GLU A 1 82 ? 4.929 -2.505 -13.001 1.00 88.44 82 GLU A CA 1
ATOM 606 C C . GLU A 1 82 ? 5.765 -2.330 -11.729 1.00 88.44 82 GLU A C 1
ATOM 608 O O . GLU A 1 82 ? 6.975 -2.116 -11.790 1.00 88.44 82 GLU A O 1
ATOM 613 N N . TYR A 1 83 ? 5.121 -2.391 -10.564 1.00 88.12 83 TYR A N 1
ATOM 614 C CA . TYR A 1 83 ? 5.768 -2.163 -9.284 1.00 88.12 83 TYR A CA 1
ATOM 615 C C . TYR A 1 83 ? 5.134 -3.021 -8.195 1.00 88.12 83 TYR A C 1
ATOM 617 O O . TYR A 1 83 ? 3.912 -3.044 -8.035 1.00 88.12 83 TYR A O 1
ATOM 625 N N . VAL A 1 84 ? 5.980 -3.709 -7.428 1.00 89.69 84 VAL A N 1
ATOM 626 C CA . VAL A 1 84 ? 5.565 -4.625 -6.364 1.00 89.69 84 VAL A CA 1
ATOM 627 C C . VAL A 1 84 ? 6.319 -4.292 -5.082 1.00 89.69 84 VAL A C 1
ATOM 629 O O . VAL A 1 84 ? 7.544 -4.188 -5.081 1.00 89.69 84 VAL A O 1
ATOM 632 N N . MET A 1 85 ? 5.596 -4.160 -3.972 1.00 90.31 85 MET A N 1
ATOM 633 C CA . MET A 1 85 ? 6.177 -4.057 -2.633 1.00 90.31 85 MET A CA 1
ATOM 634 C C . MET A 1 85 ? 5.680 -5.196 -1.755 1.00 90.31 85 MET A C 1
ATOM 636 O O . MET A 1 85 ? 4.507 -5.552 -1.802 1.00 90.31 85 MET A O 1
ATOM 640 N N . TYR A 1 86 ? 6.557 -5.722 -0.904 1.00 90.50 86 TYR A N 1
ATOM 641 C CA . TYR A 1 86 ? 6.205 -6.704 0.117 1.00 90.50 86 TYR A CA 1
ATOM 642 C C . TYR A 1 86 ? 6.357 -6.089 1.502 1.00 90.50 86 TYR A C 1
ATOM 644 O O . TYR A 1 86 ? 7.378 -5.471 1.815 1.00 90.50 86 TYR A O 1
ATOM 652 N N . GLY A 1 87 ? 5.322 -6.213 2.323 1.00 91.31 87 GLY A N 1
ATOM 653 C CA . GLY A 1 87 ? 5.260 -5.538 3.609 1.00 91.31 87 GLY A CA 1
ATOM 654 C C . GLY A 1 87 ? 4.465 -6.309 4.639 1.00 91.31 87 GLY A C 1
ATOM 655 O O . GLY A 1 87 ? 3.839 -7.324 4.345 1.00 91.31 87 GLY A O 1
ATOM 656 N N . LYS A 1 88 ? 4.508 -5.813 5.871 1.00 91.94 88 LYS A N 1
ATOM 657 C CA . LYS A 1 88 ? 3.813 -6.396 7.014 1.00 91.94 88 LYS A CA 1
ATOM 658 C C . LYS A 1 88 ? 2.819 -5.406 7.594 1.00 91.94 88 LYS A C 1
ATOM 660 O O . LYS A 1 88 ? 3.150 -4.237 7.820 1.00 91.94 88 LYS A O 1
ATOM 665 N N . VAL A 1 89 ? 1.622 -5.894 7.889 1.00 91.56 89 VAL A N 1
ATOM 666 C CA . VAL A 1 89 ? 0.615 -5.160 8.654 1.00 91.56 89 VAL A CA 1
ATOM 667 C C . VAL A 1 89 ? 1.077 -5.131 10.105 1.00 91.56 89 VAL A C 1
ATOM 669 O O . VAL A 1 89 ? 1.196 -6.175 10.750 1.00 91.56 89 VAL A O 1
ATOM 672 N N . TYR A 1 90 ? 1.380 -3.946 10.627 1.00 92.44 90 TYR A N 1
ATOM 673 C CA . TYR A 1 90 ? 1.953 -3.817 11.973 1.00 92.44 90 TYR A CA 1
ATOM 674 C C . TYR A 1 90 ? 0.976 -3.227 12.986 1.00 92.44 90 TYR A C 1
ATOM 676 O O . TYR A 1 90 ? 1.134 -3.449 14.184 1.00 92.44 90 TYR A O 1
ATOM 684 N N . LYS A 1 91 ? -0.026 -2.478 12.523 1.00 90.44 91 LYS A N 1
ATOM 685 C CA . LYS A 1 91 ? -1.048 -1.888 13.382 1.00 90.44 91 LYS A CA 1
ATOM 686 C C . LYS A 1 91 ? -2.384 -1.906 12.654 1.00 90.44 91 LYS A C 1
ATOM 688 O O . LYS A 1 91 ? -2.457 -1.583 11.473 1.00 90.44 91 LYS A O 1
ATOM 693 N N . PHE A 1 92 ? -3.431 -2.241 13.388 1.00 89.00 92 PHE A N 1
ATOM 694 C CA . PHE A 1 92 ? -4.810 -2.093 12.961 1.00 89.00 92 PHE A CA 1
ATOM 695 C C . PHE A 1 92 ? -5.521 -1.258 14.019 1.00 89.00 92 PHE A C 1
ATOM 697 O O . PHE A 1 92 ? -5.358 -1.508 15.213 1.00 89.00 92 PHE A O 1
ATOM 704 N N . ASP A 1 93 ? -6.206 -0.212 13.580 1.00 87.50 93 ASP A N 1
ATOM 705 C CA . ASP A 1 93 ? -6.891 0.744 14.439 1.00 87.50 93 ASP A CA 1
ATOM 706 C C . ASP A 1 93 ? -8.392 0.626 14.188 1.00 87.50 93 ASP A C 1
ATOM 708 O O . ASP A 1 93 ? -8.896 0.998 13.122 1.00 87.50 93 ASP A O 1
ATOM 712 N N . GLU A 1 94 ? -9.086 0.043 15.160 1.00 78.56 94 GLU A N 1
ATOM 713 C CA . GLU A 1 94 ? -10.540 0.012 15.219 1.00 78.56 94 GLU A CA 1
ATOM 714 C C . GLU A 1 94 ? -10.991 1.394 15.692 1.00 78.56 94 GLU A C 1
ATOM 716 O O . GLU A 1 94 ? -11.014 1.682 16.887 1.00 78.56 94 GLU A O 1
ATOM 721 N N . GLY A 1 95 ? -11.237 2.294 14.737 1.00 69.31 95 GLY A N 1
ATOM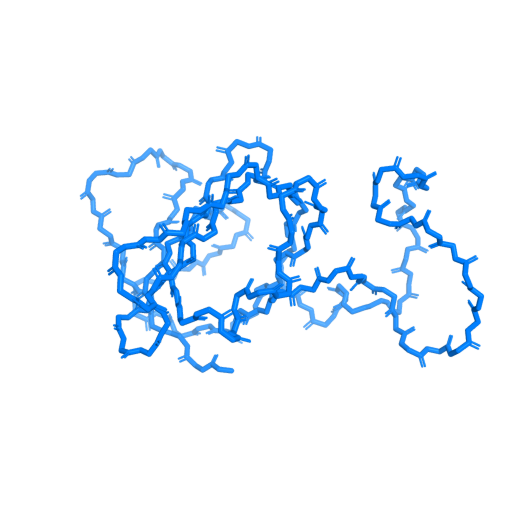 722 C CA . GLY A 1 95 ? -11.598 3.676 15.017 1.00 69.31 95 GLY A CA 1
ATOM 723 C C . GLY A 1 95 ? -12.933 3.818 15.755 1.00 69.31 95 GLY A C 1
ATOM 724 O O . GLY A 1 95 ? -13.556 2.869 16.226 1.00 69.31 95 GLY A O 1
ATOM 725 N N . THR A 1 96 ? -13.409 5.056 15.861 1.00 58.25 96 THR A N 1
ATOM 726 C CA . THR A 1 96 ? -14.672 5.372 16.536 1.00 58.25 96 THR A CA 1
ATOM 727 C C . THR A 1 96 ? -15.809 5.375 15.507 1.00 58.25 96 THR A C 1
ATOM 729 O O . THR A 1 96 ? -15.831 6.238 14.639 1.00 58.25 96 THR A O 1
ATOM 732 N N . ALA A 1 97 ? -16.754 4.436 15.635 1.00 63.47 97 ALA A N 1
ATOM 733 C CA . ALA A 1 97 ? -18.019 4.285 14.889 1.00 63.47 97 ALA A CA 1
ATOM 734 C C . ALA A 1 97 ? -18.066 3.181 13.811 1.00 63.47 97 ALA A C 1
ATOM 736 O O . ALA A 1 97 ? -18.748 2.197 14.059 1.00 63.47 97 ALA A O 1
ATOM 737 N N . ASP A 1 98 ? -17.387 3.301 12.663 1.00 72.00 98 ASP A N 1
ATOM 738 C CA . ASP A 1 98 ? -17.498 2.310 11.558 1.00 72.00 98 ASP A CA 1
ATOM 739 C C . ASP A 1 98 ? -16.260 2.219 10.636 1.00 72.00 98 ASP A C 1
ATOM 741 O O . ASP A 1 98 ? -16.129 1.280 9.837 1.00 72.00 98 ASP A O 1
ATOM 745 N N . ASP A 1 99 ? -15.340 3.180 10.751 1.00 79.06 99 ASP A N 1
ATOM 746 C CA . ASP A 1 99 ? -14.120 3.243 9.954 1.00 79.06 99 ASP A CA 1
ATOM 747 C C . ASP A 1 99 ? -12.943 2.638 10.716 1.00 79.06 99 ASP A C 1
ATOM 749 O O . ASP A 1 99 ? -12.653 2.991 11.863 1.00 79.06 99 ASP A O 1
ATOM 753 N N . VAL A 1 100 ? -12.228 1.746 10.042 1.00 87.50 100 VAL A N 1
ATOM 754 C CA . VAL A 1 100 ? -11.001 1.128 10.532 1.00 87.50 100 VAL A CA 1
ATOM 755 C C . VAL A 1 100 ? -9.819 1.580 9.693 1.00 87.50 100 VAL A C 1
ATOM 757 O O . VAL A 1 100 ? -9.949 1.838 8.494 1.00 87.50 100 VAL A O 1
ATOM 760 N N . THR A 1 101 ? -8.651 1.684 10.325 1.00 88.31 101 THR A N 1
ATOM 761 C CA . THR A 1 101 ? -7.407 2.055 9.646 1.00 88.31 101 THR A CA 1
ATOM 762 C C . THR A 1 101 ? -6.358 0.967 9.817 1.00 88.31 101 THR A C 1
ATOM 764 O O . THR A 1 101 ? -5.894 0.699 10.924 1.00 88.31 101 THR A O 1
ATOM 767 N N . ALA A 1 102 ? -5.948 0.359 8.707 1.00 90.00 102 ALA A N 1
ATOM 768 C CA . ALA A 1 102 ? -4.841 -0.583 8.662 1.00 90.00 102 ALA A CA 1
ATOM 769 C C . ALA A 1 102 ? -3.539 0.144 8.311 1.00 90.00 102 ALA A C 1
ATOM 771 O O . ALA A 1 102 ? -3.479 0.912 7.347 1.00 90.00 102 ALA A O 1
ATOM 772 N N . TYR A 1 103 ? -2.485 -0.132 9.074 1.00 91.38 103 TYR A N 1
ATOM 773 C CA . TYR A 1 103 ? -1.146 0.384 8.837 1.00 91.38 103 TYR A CA 1
ATOM 774 C C . TYR A 1 103 ? -0.202 -0.733 8.410 1.00 91.38 103 TYR A C 1
ATOM 776 O O . TYR A 1 103 ? -0.079 -1.772 9.070 1.00 91.38 103 TYR A O 1
ATOM 784 N N . VAL A 1 104 ? 0.513 -0.478 7.320 1.00 92.38 104 VAL A N 1
ATOM 785 C CA . VAL A 1 104 ? 1.404 -1.444 6.681 1.00 92.38 104 VAL A CA 1
ATOM 786 C C . VAL A 1 104 ? 2.774 -0.815 6.492 1.00 92.38 104 VAL A C 1
ATOM 788 O O . VAL A 1 104 ? 2.884 0.360 6.144 1.00 92.38 104 VAL A O 1
ATOM 791 N N . SER A 1 105 ? 3.817 -1.602 6.743 1.00 92.62 105 SER A N 1
ATOM 792 C CA . SER A 1 105 ? 5.206 -1.214 6.518 1.00 92.62 105 SER A CA 1
ATOM 793 C C . SER A 1 105 ? 5.837 -2.104 5.455 1.00 92.62 105 SER A C 1
ATOM 795 O O . SER A 1 105 ? 5.915 -3.322 5.624 1.00 92.62 105 SER A O 1
ATOM 797 N N . PHE A 1 106 ? 6.317 -1.485 4.382 1.00 90.94 106 PHE A N 1
ATOM 798 C CA . PHE A 1 106 ? 7.056 -2.101 3.283 1.00 90.94 106 PHE A CA 1
ATOM 799 C C . PHE A 1 106 ? 8.554 -1.821 3.460 1.00 90.94 106 PHE A C 1
ATOM 801 O O . PHE A 1 106 ? 9.163 -1.067 2.707 1.00 90.94 106 PHE A O 1
ATOM 808 N N . GLY A 1 107 ? 9.137 -2.339 4.545 1.00 85.56 107 GLY A N 1
ATOM 809 C CA . GLY A 1 107 ? 10.573 -2.186 4.823 1.00 85.56 107 GLY A CA 1
ATOM 810 C C . GLY A 1 107 ? 11.025 -0.753 5.139 1.00 85.56 107 GLY A C 1
ATOM 811 O O . GLY A 1 107 ? 12.190 -0.428 4.944 1.00 85.56 107 GLY A O 1
ATOM 812 N N . GLY A 1 108 ? 10.119 0.104 5.622 1.00 85.56 108 GLY A N 1
ATOM 813 C CA . GLY A 1 108 ? 10.393 1.513 5.938 1.00 85.56 108 GLY A CA 1
ATOM 814 C C . GLY A 1 108 ? 9.494 2.497 5.190 1.00 85.56 108 GLY A C 1
ATOM 815 O O . GLY A 1 108 ? 9.308 3.616 5.662 1.00 85.56 108 GLY A O 1
ATOM 816 N N . LEU A 1 109 ? 8.878 2.068 4.083 1.00 88.44 109 LEU A N 1
ATOM 817 C CA . LEU A 1 109 ? 7.809 2.810 3.416 1.00 88.44 109 LEU A CA 1
ATOM 818 C C . LEU A 1 109 ? 6.468 2.487 4.079 1.00 88.44 109 LEU A C 1
ATOM 820 O O . LEU A 1 109 ? 6.123 1.319 4.267 1.00 88.44 109 LEU A O 1
ATOM 824 N N . LEU A 1 110 ? 5.717 3.516 4.452 1.00 90.44 110 LEU A N 1
ATOM 825 C CA . LEU A 1 110 ? 4.477 3.376 5.204 1.00 90.44 110 LEU A CA 1
ATOM 826 C C . LEU A 1 110 ? 3.252 3.509 4.305 1.00 90.44 110 LEU A C 1
ATOM 828 O O . LEU A 1 110 ? 3.194 4.348 3.402 1.00 90.44 110 LEU A O 1
ATOM 832 N N . MET A 1 111 ? 2.238 2.711 4.623 1.00 89.50 111 MET A N 1
ATOM 833 C CA . MET A 1 111 ? 0.888 2.863 4.109 1.00 89.50 111 MET A CA 1
ATOM 834 C C . MET A 1 111 ? -0.109 2.927 5.261 1.00 89.50 111 MET A C 1
ATOM 836 O O . MET A 1 111 ? -0.004 2.169 6.225 1.00 89.50 111 MET A O 1
ATOM 840 N N . ALA A 1 112 ? -1.093 3.808 5.131 1.00 88.19 112 ALA A N 1
ATOM 841 C CA . ALA A 1 112 ? -2.291 3.836 5.952 1.00 88.19 112 ALA A CA 1
ATOM 842 C C . ALA A 1 112 ? -3.506 3.705 5.031 1.00 88.19 112 ALA A C 1
ATOM 844 O O . ALA A 1 112 ? -3.698 4.529 4.138 1.00 88.19 112 ALA A O 1
ATOM 845 N N . LEU A 1 113 ? -4.304 2.664 5.233 1.00 87.19 113 LEU A N 1
ATOM 846 C CA . LEU A 1 113 ? -5.538 2.409 4.499 1.00 87.19 113 LEU A CA 1
ATOM 847 C C . LEU A 1 113 ? -6.706 2.531 5.467 1.00 87.19 113 LEU A C 1
ATOM 849 O O . LEU A 1 113 ? -6.829 1.728 6.390 1.00 87.19 113 LEU A O 1
ATOM 853 N N . THR A 1 114 ? -7.567 3.509 5.233 1.00 84.94 114 THR A N 1
ATOM 854 C CA . THR A 1 114 ? -8.794 3.723 5.989 1.00 84.94 114 THR A CA 1
ATOM 855 C C . THR A 1 114 ? -9.990 3.273 5.152 1.00 84.94 114 THR A C 1
ATOM 857 O O . THR A 1 114 ? -10.119 3.605 3.971 1.00 84.94 114 THR A O 1
ATOM 860 N N . GLY A 1 115 ? -10.884 2.504 5.760 1.00 82.62 115 GLY A N 1
ATOM 861 C CA . GLY A 1 115 ? -12.112 2.046 5.121 1.00 82.62 115 GLY A CA 1
ATOM 862 C C . GLY A 1 115 ? -13.072 1.429 6.127 1.00 82.62 115 GLY A C 1
ATOM 863 O O . GLY A 1 115 ? -12.726 1.242 7.288 1.00 82.62 115 GLY A O 1
ATOM 864 N N . SER A 1 116 ? -14.275 1.070 5.683 1.00 81.81 116 SER A N 1
ATOM 865 C CA . SER A 1 116 ? -15.239 0.413 6.571 1.00 81.81 116 SER A CA 1
ATOM 866 C C . SER A 1 116 ? -14.732 -0.960 7.018 1.00 81.81 116 SER A C 1
ATOM 868 O O . SER A 1 116 ? -14.139 -1.677 6.200 1.00 81.81 116 SER A O 1
ATOM 870 N N . TYR A 1 117 ? -15.124 -1.400 8.213 1.00 76.00 117 TYR A N 1
ATOM 871 C CA . TYR A 1 117 ? -14.771 -2.716 8.764 1.00 76.00 117 TYR A CA 1
ATOM 872 C C . TYR A 1 117 ? -14.861 -3.872 7.749 1.00 76.00 117 TYR A C 1
ATOM 874 O O . TYR A 1 117 ? -13.892 -4.592 7.561 1.00 76.00 117 TYR A O 1
ATOM 882 N N . ARG A 1 118 ? -15.962 -3.999 6.992 1.00 75.00 118 ARG A N 1
ATOM 883 C CA . ARG A 1 118 ? -16.174 -5.104 6.025 1.00 75.00 118 ARG A CA 1
ATOM 884 C C . ARG A 1 118 ? -15.136 -5.210 4.902 1.00 75.00 118 ARG A C 1
ATOM 886 O O . ARG A 1 118 ? -14.960 -6.286 4.345 1.00 75.00 118 ARG A O 1
ATOM 893 N N . HIS A 1 119 ? -14.519 -4.097 4.517 1.00 71.06 119 HIS A N 1
ATOM 894 C CA . HIS A 1 119 ? -13.580 -4.051 3.393 1.00 71.06 119 HIS A CA 1
ATOM 895 C C . HIS A 1 119 ? -12.130 -4.242 3.843 1.00 71.06 119 HIS A C 1
ATOM 897 O O . HIS A 1 119 ? -11.295 -4.658 3.048 1.00 71.06 119 HIS A O 1
ATOM 903 N N . VAL A 1 120 ? -11.836 -3.938 5.109 1.00 74.81 120 VAL A N 1
ATOM 904 C CA . VAL A 1 120 ? -10.480 -3.990 5.675 1.00 74.81 120 VAL A CA 1
ATOM 905 C C . VAL A 1 120 ? -10.340 -5.145 6.679 1.00 74.81 120 VAL A C 1
ATOM 907 O O . VAL A 1 120 ? -9.229 -5.488 7.058 1.00 74.81 120 VAL A O 1
ATOM 910 N N . SER A 1 121 ? -11.434 -5.819 7.057 1.00 66.50 121 SER A N 1
ATOM 911 C CA . SER A 1 121 ? -11.434 -6.971 7.977 1.00 66.50 121 SER A CA 1
ATOM 912 C C . SER A 1 121 ? -10.641 -8.174 7.470 1.00 66.50 121 SER A C 1
ATOM 914 O O . SER A 1 121 ? -10.332 -9.063 8.250 1.00 66.50 121 SER A O 1
ATOM 916 N N . GLY A 1 122 ? -10.337 -8.228 6.170 1.00 70.56 122 GLY A N 1
ATOM 917 C CA . GLY A 1 122 ? -9.458 -9.249 5.595 1.00 70.56 122 GLY A CA 1
ATOM 918 C C . GLY A 1 122 ? -7.966 -8.997 5.834 1.00 70.56 122 GLY A C 1
ATOM 919 O O . GLY A 1 122 ? -7.161 -9.801 5.387 1.00 70.56 122 GLY A O 1
ATOM 920 N N . ILE A 1 123 ? -7.595 -7.884 6.477 1.00 78.75 123 ILE A N 1
ATOM 921 C CA . ILE A 1 123 ? -6.209 -7.513 6.774 1.00 78.75 123 ILE A CA 1
ATOM 922 C C . ILE A 1 123 ? -5.952 -7.742 8.265 1.00 78.75 123 ILE A C 1
ATOM 924 O O . ILE A 1 123 ? -6.396 -6.949 9.100 1.00 78.75 123 ILE A O 1
ATOM 928 N N . THR A 1 124 ? -5.201 -8.790 8.607 1.00 81.81 124 THR A N 1
ATOM 929 C CA . THR A 1 124 ? -4.875 -9.093 10.009 1.00 81.81 124 THR A CA 1
ATOM 930 C C . THR A 1 124 ? -3.525 -8.503 10.409 1.00 81.81 124 THR A C 1
ATOM 932 O O . THR A 1 124 ? -2.558 -8.504 9.645 1.00 81.81 124 THR A O 1
ATOM 935 N N . VAL A 1 125 ? -3.406 -8.028 11.651 1.00 86.81 125 VAL A N 1
ATOM 936 C CA . VAL A 1 125 ? -2.104 -7.620 12.195 1.00 86.81 125 VAL A CA 1
ATOM 937 C C . VAL A 1 125 ? -1.160 -8.818 12.232 1.00 86.81 125 VAL A C 1
ATOM 939 O O . VAL A 1 125 ? -1.508 -9.887 12.724 1.00 86.81 125 VAL A O 1
ATOM 942 N N . GLY A 1 126 ? 0.066 -8.620 11.757 1.00 85.69 126 GLY A N 1
ATOM 943 C CA . GLY A 1 126 ? 1.073 -9.671 11.691 1.00 85.69 126 GLY A CA 1
ATOM 944 C C . GLY A 1 126 ? 1.155 -10.362 10.334 1.00 85.69 126 GLY A C 1
ATOM 945 O O . GLY A 1 126 ? 2.170 -11.009 10.071 1.00 85.69 126 GLY A O 1
ATOM 946 N N . GLU A 1 127 ? 0.154 -10.182 9.474 1.00 86.94 127 GLU A N 1
ATOM 947 C CA . GLU A 1 127 ? 0.165 -10.720 8.121 1.00 86.94 127 GLU A CA 1
ATOM 948 C C . GLU A 1 127 ? 1.087 -9.937 7.202 1.00 86.94 127 GLU A C 1
ATOM 950 O O . GLU A 1 127 ? 1.374 -8.747 7.387 1.00 86.94 127 GLU A O 1
ATOM 955 N N . TYR A 1 128 ? 1.535 -10.651 6.182 1.00 88.56 128 TYR A N 1
ATOM 956 C CA . TYR A 1 128 ? 2.309 -10.091 5.106 1.00 88.56 128 TYR A CA 1
ATOM 957 C C . TYR A 1 128 ? 1.428 -9.888 3.886 1.00 88.56 128 TYR A C 1
ATOM 959 O O . TYR A 1 128 ? 0.625 -10.754 3.544 1.00 88.56 128 TYR A O 1
ATOM 967 N N . ILE A 1 129 ? 1.601 -8.744 3.235 1.00 89.62 129 ILE A N 1
ATOM 968 C CA . ILE A 1 129 ? 0.825 -8.369 2.063 1.00 89.62 129 ILE A CA 1
ATOM 969 C C . ILE A 1 129 ? 1.738 -7.840 0.965 1.00 89.62 129 ILE A C 1
ATOM 971 O O . ILE A 1 129 ? 2.785 -7.236 1.223 1.00 89.62 129 ILE A O 1
ATOM 975 N N . TYR A 1 130 ? 1.292 -8.041 -0.265 1.00 89.31 130 TYR A N 1
ATOM 976 C CA . TYR A 1 130 ? 1.872 -7.473 -1.464 1.00 89.31 130 TYR A CA 1
ATOM 977 C C . TYR A 1 130 ? 1.046 -6.274 -1.902 1.00 89.31 130 TYR A C 1
ATOM 979 O O . TYR A 1 130 ? -0.184 -6.330 -1.944 1.00 89.31 130 TYR A O 1
ATOM 987 N N . LEU A 1 131 ? 1.733 -5.193 -2.240 1.00 88.88 131 LEU A N 1
ATOM 988 C CA . LEU A 1 131 ? 1.153 -4.035 -2.892 1.00 88.88 131 LEU A CA 1
ATOM 989 C C . LEU A 1 131 ? 1.621 -4.029 -4.338 1.00 88.88 131 LEU A C 1
ATOM 991 O O . LEU A 1 131 ? 2.819 -4.049 -4.602 1.00 88.88 131 LEU A O 1
ATOM 995 N N . LEU A 1 132 ? 0.659 -3.997 -5.250 1.00 88.56 132 LEU A N 1
ATOM 996 C CA . LEU A 1 132 ? 0.861 -4.054 -6.688 1.00 88.56 132 LEU A CA 1
ATOM 997 C C . LEU A 1 132 ? 0.405 -2.727 -7.298 1.00 88.56 132 LEU A C 1
ATOM 999 O O . LEU A 1 132 ? -0.710 -2.275 -7.021 1.00 88.56 132 LEU A O 1
ATOM 1003 N N . VAL A 1 133 ? 1.251 -2.100 -8.114 1.00 87.69 133 VAL A N 1
ATOM 1004 C CA . VAL A 1 133 ? 0.942 -0.858 -8.840 1.00 87.69 133 VAL A CA 1
ATOM 1005 C C . VAL A 1 133 ? 1.218 -1.020 -10.326 1.00 87.69 133 VAL A C 1
ATOM 1007 O O . VAL A 1 133 ? 2.208 -1.621 -10.738 1.00 87.69 133 VAL A O 1
ATOM 1010 N N . ARG A 1 134 ? 0.293 -0.499 -11.129 1.00 86.19 134 ARG A N 1
ATOM 1011 C CA . ARG A 1 134 ? 0.369 -0.450 -12.586 1.00 86.19 134 ARG A CA 1
ATOM 1012 C C . ARG A 1 134 ? -0.267 0.842 -13.063 1.00 86.19 134 ARG A C 1
ATOM 1014 O O . ARG A 1 134 ? -1.326 1.204 -12.551 1.00 86.19 134 ARG A O 1
ATOM 1021 N N . ARG A 1 135 ? 0.349 1.524 -14.018 1.00 80.88 135 ARG A N 1
ATOM 1022 C CA . ARG A 1 135 ? -0.213 2.741 -14.608 1.00 80.88 135 ARG A CA 1
ATOM 1023 C C . ARG A 1 135 ? -1.434 2.471 -15.493 1.00 80.88 135 ARG A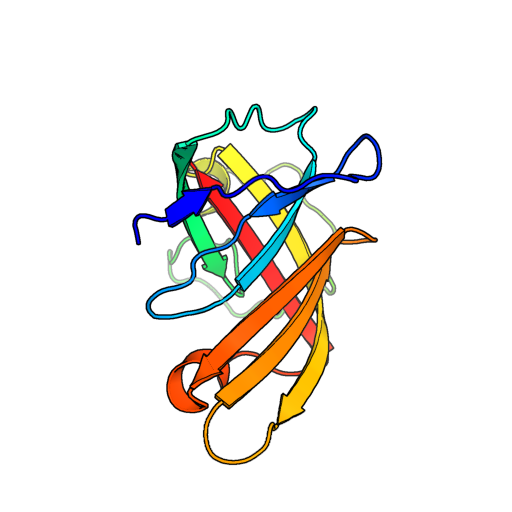 C 1
ATOM 1025 O O . ARG A 1 135 ? -1.445 1.463 -16.232 1.00 80.88 135 ARG A O 1
#

Solvent-accessible surface area (backbone atoms only — not comparable to full-atom values): 8092 Å² total; per-residue (Å²): 107,90,38,53,37,51,77,68,84,90,59,65,99,56,45,46,46,37,37,42,78,87,84,51,37,34,39,36,46,40,55,44,92,83,46,87,76,58,83,71,43,59,33,37,69,50,78,35,68,68,49,73,51,93,68,90,73,76,94,66,90,47,53,86,87,68,44,79,92,65,96,79,69,81,80,28,58,61,76,85,37,80,42,78,46,67,27,36,26,77,44,70,42,84,52,88,89,60,46,27,37,43,29,34,36,44,88,84,35,49,32,42,43,36,35,46,48,90,80,48,68,86,64,53,71,74,41,56,38,34,41,38,33,33,111

Organism: Sporidiobolus salmonicolor (NCBI:txid5005)

Nearest PDB structures (foldseek):
  7ui9-assembly1_H  TM=8.035E-01  e=7.113E-11  Saccharomyces cerevisiae S288C
  7ml0-assembly1_H  TM=8.416E-01  e=3.240E-10  Saccharomyces cerevisiae
  7z1o-assembly1_H  TM=8.134E-01  e=4.996E-10  Saccharomyces cerevisiae W303
  7wbx-assembly1_H  TM=8.006E-01  e=2.276E-09  Komagataella phaffii
  8tvy-assembly1_H  TM=7.988E-01  e=8.114E-08  Saccharomyces cerevisiae

Radius of gyration: 15.45 Å; Cα contacts (8 Å, |Δi|>4): 252; chains: 1; bounding box: 32×46×31 Å

pLDDT: mean 72.1, std 16.28, range [34.69, 92.62]

Foldseek 3Di:
DKFWADFDDDDDPFFGWGFDDDAKTKTWTHGCVQPPDDHGDIKDKDKALDFADPPDDDDDPDPPPPDPDDPPPPPTNQVVFSDKFKWFFADKAPDPDFKIWTWIDRPNIIMIIIHGCVVCVVHDHGGMMMMTMHD